Protein AF-A0A443NBB1-F1 (afdb_monomer_lite)

InterPro domains:
  IPR022023 U1 small nuclear ribonucleoprotein of 70kDa N-terminal [PF12220] (41-129)
  IPR051183 U1 snRNP 70 kDa and U11/U12 snRNP 35 kDa [PTHR13952] (61-157)

Foldseek 3Di:
DYDDDDDDDDDDDPPPDPPPPPDPPVVVVVVVVLVPDDPVSDDPVVVVVVDDDDDDDDDDDDDDDDDDDDDDCPVCPVVDDDDPDPPDDPPDDDDDDPVNVVVVVVVVVVVVVVVVVVVVVVVDDPVPDPVDDDDPVPDDDDDPDDPPDDPVNVVVD

Structure (mmCIF, N/CA/C/O backbone):
data_AF-A0A443NBB1-F1
#
_entry.id   AF-A0A443NBB1-F1
#
loop_
_atom_site.group_PDB
_atom_site.id
_atom_site.type_symbol
_atom_site.label_atom_id
_atom_site.label_alt_id
_atom_site.label_comp_id
_atom_site.label_asym_id
_atom_site.label_entity_id
_atom_site.label_seq_id
_atom_site.pdbx_PDB_ins_code
_atom_site.Cartn_x
_atom_site.Cartn_y
_atom_site.Cartn_z
_atom_site.occupancy
_atom_site.B_iso_or_equiv
_atom_site.auth_seq_id
_atom_site.auth_comp_id
_atom_site.auth_asym_id
_atom_site.auth_atom_id
_atom_site.pdbx_PDB_model_num
ATOM 1 N N . MET A 1 1 ? -34.561 42.748 -26.504 1.00 40.38 1 MET A N 1
ATOM 2 C CA . MET A 1 1 ? -35.328 43.251 -27.663 1.00 40.38 1 MET A CA 1
ATOM 3 C C . MET A 1 1 ? -35.231 42.170 -28.720 1.00 40.38 1 MET A C 1
ATOM 5 O O . MET A 1 1 ? -34.161 42.017 -29.278 1.00 40.38 1 MET A O 1
ATOM 9 N N . GLY A 1 2 ? -36.148 41.206 -28.779 1.00 44.22 2 GLY A N 1
ATOM 10 C CA . GLY A 1 2 ? -37.537 41.387 -29.214 1.00 44.22 2 GLY A CA 1
ATOM 11 C C . GLY A 1 2 ? -37.534 41.384 -30.751 1.00 44.22 2 GLY A C 1
ATOM 12 O O . GLY A 1 2 ? -36.798 42.169 -31.327 1.00 44.22 2 GLY A O 1
ATOM 13 N N . ASP A 1 3 ? -38.261 40.555 -31.485 1.00 41.59 3 ASP A N 1
ATOM 14 C CA . ASP A 1 3 ? -39.375 39.666 -31.168 1.00 41.59 3 ASP A CA 1
ATOM 15 C C . ASP A 1 3 ? -39.755 38.949 -32.502 1.00 41.59 3 ASP A C 1
ATOM 17 O O . ASP A 1 3 ? -39.193 39.276 -33.551 1.00 41.59 3 ASP A O 1
ATOM 21 N N . TYR A 1 4 ? -40.720 38.027 -32.465 1.00 44.69 4 TYR A N 1
ATOM 22 C CA . TYR A 1 4 ? -41.513 37.510 -33.601 1.00 44.69 4 TYR A CA 1
ATOM 23 C C . TYR A 1 4 ? -40.983 36.359 -34.471 1.00 44.69 4 TYR A C 1
ATOM 25 O O . TYR A 1 4 ? -40.543 36.487 -35.611 1.00 44.69 4 TYR A O 1
ATOM 33 N N . ASN A 1 5 ? -41.235 35.171 -33.925 1.00 49.75 5 ASN A N 1
ATOM 34 C CA . ASN A 1 5 ? -42.020 34.125 -34.578 1.00 49.75 5 ASN A CA 1
ATOM 35 C C . ASN A 1 5 ? -43.105 34.711 -35.518 1.00 49.75 5 ASN A C 1
ATOM 37 O O . ASN A 1 5 ? -44.006 35.395 -35.039 1.00 49.75 5 ASN A O 1
ATOM 41 N N . ASP A 1 6 ? -43.058 34.406 -36.816 1.00 46.97 6 ASP A N 1
ATOM 42 C CA . ASP A 1 6 ? -44.249 34.455 -37.673 1.00 46.97 6 ASP A CA 1
ATOM 43 C C . ASP A 1 6 ? -44.285 33.216 -38.572 1.00 46.97 6 ASP A C 1
ATOM 45 O O . ASP A 1 6 ? -43.886 33.189 -39.739 1.00 46.97 6 ASP A O 1
ATOM 49 N N . ALA A 1 7 ? -44.708 32.125 -37.941 1.00 46.81 7 ALA A N 1
ATOM 50 C CA . ALA A 1 7 ? -45.253 30.979 -38.626 1.00 46.81 7 ALA A CA 1
ATOM 51 C C . ALA A 1 7 ? -46.674 31.341 -39.084 1.00 46.81 7 ALA A C 1
ATOM 53 O O . ALA A 1 7 ? -47.564 31.497 -38.254 1.00 46.81 7 ALA A O 1
ATOM 54 N N . MET A 1 8 ? -46.873 31.322 -40.407 1.00 49.50 8 MET A N 1
ATOM 55 C CA . MET A 1 8 ? -48.159 31.259 -41.124 1.00 49.50 8 MET A CA 1
ATOM 56 C C . MET A 1 8 ? -48.780 32.576 -41.625 1.00 49.50 8 MET A C 1
ATOM 58 O O . MET A 1 8 ? -49.892 32.897 -41.232 1.00 49.50 8 MET A O 1
ATOM 62 N N . MET A 1 9 ? -48.197 33.191 -42.668 1.00 49.59 9 MET A N 1
ATOM 63 C CA . MET A 1 9 ? -48.960 33.809 -43.779 1.00 49.59 9 MET A CA 1
ATOM 64 C C . MET A 1 9 ? -48.147 33.733 -45.099 1.00 49.59 9 MET A C 1
ATOM 66 O O . MET A 1 9 ? -47.102 34.352 -45.221 1.00 49.59 9 MET A O 1
ATOM 70 N N . ARG A 1 10 ? -48.425 32.831 -46.054 1.00 49.41 10 ARG A N 1
ATOM 71 C CA . ARG A 1 10 ? -49.472 32.829 -47.109 1.00 49.41 10 ARG A CA 1
ATOM 72 C C . ARG A 1 10 ? -48.940 33.270 -48.498 1.00 49.41 10 ARG A C 1
ATOM 74 O O . ARG A 1 10 ? -48.979 34.438 -48.845 1.00 49.41 10 ARG A O 1
ATOM 81 N N . ASN A 1 11 ? -48.493 32.263 -49.263 1.00 53.28 11 ASN A N 1
ATOM 82 C CA . ASN A 1 11 ? -48.418 32.079 -50.732 1.00 53.28 11 ASN A CA 1
ATOM 83 C C . ASN A 1 11 ? -48.585 33.280 -51.685 1.00 53.28 11 ASN A C 1
ATOM 85 O O . ASN A 1 11 ? -49.605 33.961 -51.616 1.00 53.28 11 ASN A O 1
ATOM 89 N N . LYS A 1 12 ? -47.734 33.337 -52.730 1.00 46.69 12 LYS A N 1
ATOM 90 C CA . LYS A 1 12 ? -48.120 33.636 -54.132 1.00 46.69 12 LYS A CA 1
ATOM 91 C C . LYS A 1 12 ? -46.922 33.501 -55.089 1.00 46.69 12 LYS A C 1
ATOM 93 O O . LYS A 1 12 ? -46.351 34.496 -55.488 1.00 46.69 12 LYS A O 1
ATOM 98 N N . ASP A 1 13 ? -46.591 32.279 -55.502 1.00 45.81 13 ASP A N 1
ATOM 99 C CA . ASP A 1 13 ? -45.870 32.071 -56.766 1.00 45.81 13 ASP A CA 1
ATOM 100 C C . ASP A 1 13 ? -46.357 30.773 -57.437 1.00 45.81 13 ASP A C 1
ATOM 102 O O . ASP A 1 13 ? -46.195 29.688 -56.875 1.00 45.81 13 ASP A O 1
ATOM 106 N N . PRO A 1 14 ? -46.964 30.834 -58.638 1.00 48.41 14 PRO A N 1
ATOM 107 C CA . PRO A 1 14 ? -47.562 29.679 -59.316 1.00 48.41 14 PRO A CA 1
ATOM 108 C C . PRO A 1 14 ? -46.526 28.754 -59.989 1.00 48.41 14 PRO A C 1
ATOM 110 O O . PRO A 1 14 ? -46.887 27.909 -60.808 1.00 48.41 14 PRO A O 1
ATOM 113 N N . ALA A 1 15 ? -45.233 28.910 -59.683 1.00 47.38 15 ALA A N 1
ATOM 114 C CA . ALA A 1 15 ? -44.138 28.297 -60.437 1.00 47.38 15 ALA A CA 1
ATOM 115 C C . ALA A 1 15 ? -43.552 27.015 -59.814 1.00 47.38 15 ALA A C 1
ATOM 117 O O . ALA A 1 15 ? -42.711 26.370 -60.442 1.00 47.38 15 ALA A O 1
ATOM 118 N N . VAL A 1 16 ? -44.009 26.582 -58.633 1.00 48.22 16 VAL A N 1
ATOM 119 C CA . VAL A 1 16 ? -43.640 25.265 -58.079 1.00 48.22 16 VAL A CA 1
ATOM 120 C C . VAL A 1 16 ? -44.521 24.185 -58.713 1.00 48.22 16 VAL A C 1
ATOM 122 O O . VAL A 1 16 ? -45.390 23.591 -58.085 1.00 48.22 16 VAL A O 1
ATOM 125 N N . GLN A 1 17 ? -44.294 23.929 -60.000 1.00 45.53 17 GLN A N 1
ATOM 126 C CA . GLN A 1 17 ? -44.587 22.626 -60.584 1.00 45.53 17 GLN A CA 1
ATOM 127 C C . GLN A 1 17 ? -43.276 21.844 -60.619 1.00 45.53 17 GLN A C 1
ATOM 129 O O . GLN A 1 17 ? -42.360 22.190 -61.365 1.00 45.53 17 GLN A O 1
ATOM 134 N N . SER A 1 18 ? -43.187 20.762 -59.846 1.00 52.88 18 SER A N 1
ATOM 135 C CA . SER A 1 18 ? -42.150 19.737 -59.984 1.00 52.88 18 SER A CA 1
ATOM 136 C C . SER A 1 18 ? -42.350 18.959 -61.293 1.00 52.88 18 SER A C 1
ATOM 138 O O . SER A 1 18 ? -42.643 17.767 -61.311 1.00 52.88 18 SER A O 1
ATOM 140 N N . ARG A 1 19 ? -42.189 19.630 -62.437 1.00 47.22 19 ARG A N 1
ATOM 141 C CA . ARG A 1 19 ? -42.020 18.940 -63.715 1.00 47.22 19 ARG A CA 1
ATOM 142 C C . ARG A 1 19 ? -40.577 18.477 -63.787 1.00 47.22 19 ARG A C 1
ATOM 144 O O . ARG A 1 19 ? -39.661 19.276 -63.981 1.00 47.22 19 ARG A O 1
ATOM 151 N N . THR A 1 20 ? -40.365 17.174 -63.675 1.00 51.91 20 THR A N 1
ATOM 152 C CA . THR A 1 20 ? -39.147 16.544 -64.175 1.00 51.91 20 THR A CA 1
ATOM 153 C C . THR A 1 20 ? -39.062 16.845 -65.672 1.00 51.91 20 THR A C 1
ATOM 155 O O . THR A 1 20 ? -39.714 16.200 -66.489 1.00 51.91 20 THR A O 1
ATOM 158 N N . LYS A 1 21 ? -38.284 17.869 -66.062 1.00 56.88 21 LYS A N 1
ATOM 159 C CA . LYS A 1 21 ? -37.875 18.037 -67.463 1.00 56.88 21 LYS A CA 1
ATOM 160 C C . LYS A 1 21 ? -37.278 16.699 -67.880 1.00 56.88 21 LYS A C 1
ATOM 162 O O . LYS A 1 21 ? -36.261 16.295 -67.314 1.00 56.88 21 LYS A O 1
ATOM 167 N N . ALA A 1 22 ? -37.935 16.008 -68.813 1.00 59.66 22 ALA A N 1
ATOM 168 C CA . ALA A 1 22 ? -37.426 14.779 -69.393 1.00 59.66 22 ALA A CA 1
ATOM 169 C C . ALA A 1 22 ? -35.993 15.065 -69.848 1.00 59.66 22 ALA A C 1
ATOM 171 O O . ALA A 1 22 ? -35.765 15.861 -70.762 1.00 59.66 22 ALA A O 1
ATOM 17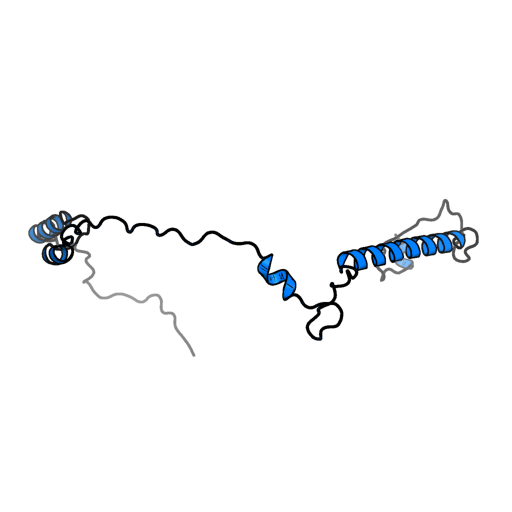2 N N . ARG A 1 23 ? -35.006 14.515 -69.130 1.00 61.19 23 ARG A N 1
ATOM 173 C CA . ARG A 1 23 ? -33.607 14.683 -69.512 1.00 61.19 23 ARG A CA 1
ATOM 174 C C . ARG A 1 23 ? -33.484 14.079 -70.904 1.00 61.19 23 ARG A C 1
ATOM 176 O O . ARG A 1 23 ? -33.806 12.908 -71.089 1.00 61.19 23 ARG A O 1
ATOM 183 N N . ASN A 1 24 ? -33.074 14.899 -71.874 1.00 74.62 24 ASN A N 1
ATOM 184 C CA . ASN A 1 24 ? -32.868 14.474 -73.254 1.00 74.62 24 ASN A CA 1
ATOM 185 C C . ASN A 1 24 ? -32.123 13.134 -73.277 1.00 74.62 24 ASN A C 1
ATOM 187 O O . ASN A 1 24 ? -31.123 12.957 -72.586 1.00 74.62 24 ASN A O 1
ATOM 191 N N . ARG A 1 25 ? -32.581 12.180 -74.091 1.00 71.38 25 ARG A N 1
ATOM 192 C CA . ARG A 1 25 ? -31.955 10.850 -74.196 1.00 71.38 25 ARG A CA 1
ATOM 193 C C . ARG A 1 25 ? -30.438 10.943 -74.425 1.00 71.38 25 ARG A C 1
ATOM 195 O O . ARG A 1 25 ? -29.685 10.147 -73.879 1.00 71.38 25 ARG A O 1
ATOM 202 N N . ALA A 1 26 ? -29.984 11.977 -75.137 1.00 73.19 26 ALA A N 1
ATOM 203 C CA . ALA A 1 26 ? -28.573 12.299 -75.337 1.00 73.19 26 ALA A CA 1
ATOM 204 C C . ALA A 1 26 ? -27.800 12.612 -74.037 1.00 73.19 26 ALA A C 1
ATOM 206 O O . ALA A 1 26 ? -26.658 12.181 -73.891 1.00 73.19 26 ALA A O 1
ATOM 207 N N . SER A 1 27 ? -28.396 13.324 -73.073 1.00 73.94 27 SER A N 1
ATOM 208 C CA . SER A 1 27 ? -27.740 13.616 -71.791 1.00 73.94 27 SER A CA 1
ATOM 209 C C . SER A 1 27 ? -27.708 12.395 -70.871 1.00 73.94 27 SER A C 1
ATOM 211 O O . SER A 1 27 ? -26.704 12.173 -70.197 1.00 73.94 27 SER A O 1
ATOM 213 N N . ILE A 1 28 ? -28.741 11.547 -70.910 1.00 68.25 28 ILE A N 1
ATOM 214 C CA . ILE A 1 28 ? -28.755 10.260 -70.192 1.00 68.25 28 ILE A CA 1
ATOM 215 C C . ILE A 1 28 ? -27.702 9.301 -70.771 1.00 68.25 28 ILE A C 1
ATOM 217 O O . ILE A 1 28 ? -26.970 8.668 -70.014 1.00 68.25 28 ILE A O 1
ATOM 221 N N . LEU A 1 29 ? -27.570 9.227 -72.101 1.00 71.12 29 LEU A N 1
ATOM 222 C CA . LEU A 1 29 ? -26.557 8.396 -72.762 1.00 71.12 29 LEU A CA 1
ATOM 223 C C . LEU A 1 29 ? -25.127 8.880 -72.477 1.00 71.12 29 LEU A C 1
ATOM 225 O O . LEU A 1 29 ? -24.261 8.047 -72.219 1.00 71.12 29 LEU A O 1
ATOM 229 N N . ARG A 1 30 ? -24.884 10.201 -72.438 1.00 68.19 30 ARG A N 1
ATOM 230 C CA . ARG A 1 30 ? -23.582 10.760 -72.021 1.00 68.19 30 ARG A CA 1
ATOM 231 C C . ARG A 1 30 ? -23.229 10.390 -70.579 1.00 68.19 30 ARG A C 1
ATOM 233 O O . ARG A 1 30 ? -22.111 9.958 -70.330 1.00 68.19 30 ARG A O 1
ATOM 240 N N . LEU A 1 31 ? -24.175 10.498 -69.644 1.00 64.31 31 LEU A N 1
ATOM 241 C CA . LEU A 1 31 ? -23.968 10.090 -68.247 1.00 64.31 31 LEU A CA 1
ATOM 242 C C . LEU A 1 31 ? -23.741 8.575 -68.105 1.00 64.31 31 LEU A C 1
ATOM 244 O O . LEU A 1 31 ? -22.906 8.156 -67.308 1.00 64.31 31 LEU A O 1
AT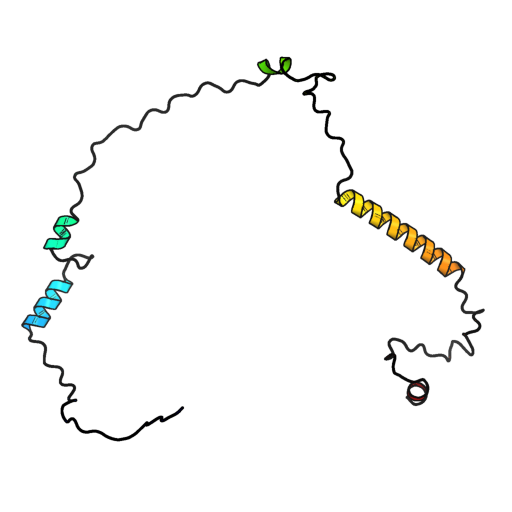OM 248 N N . LYS A 1 32 ? -24.432 7.752 -68.906 1.00 67.81 32 LYS A N 1
ATOM 249 C CA . LYS A 1 32 ? -24.255 6.291 -68.918 1.00 67.81 32 LYS A CA 1
ATOM 250 C C . LYS A 1 32 ? -22.882 5.868 -69.459 1.00 67.81 32 LYS A C 1
ATOM 252 O O . LYS A 1 32 ? -22.309 4.923 -68.932 1.00 67.81 32 LYS A O 1
ATOM 257 N N . LEU A 1 33 ? -22.340 6.588 -70.447 1.00 64.94 33 LEU A N 1
ATOM 258 C CA . LEU A 1 33 ? -20.964 6.398 -70.931 1.00 64.94 33 LEU A CA 1
ATOM 259 C C . LEU A 1 33 ? -19.915 6.813 -69.887 1.00 64.94 33 LEU A C 1
ATOM 261 O O . LEU A 1 33 ? -18.897 6.146 -69.751 1.00 64.94 33 LEU A O 1
ATOM 265 N N . ILE A 1 34 ? -20.178 7.868 -69.108 1.00 62.47 34 ILE A N 1
ATOM 266 C CA . ILE A 1 34 ? -19.317 8.266 -67.979 1.00 62.47 34 ILE A CA 1
ATOM 267 C C . ILE A 1 34 ? -19.334 7.191 -66.877 1.00 62.47 34 ILE A C 1
ATOM 269 O O . ILE A 1 34 ? -18.306 6.933 -66.264 1.00 62.47 34 ILE A O 1
ATOM 273 N N . GLY A 1 35 ? -20.462 6.505 -66.662 1.00 57.38 35 GLY A N 1
ATOM 274 C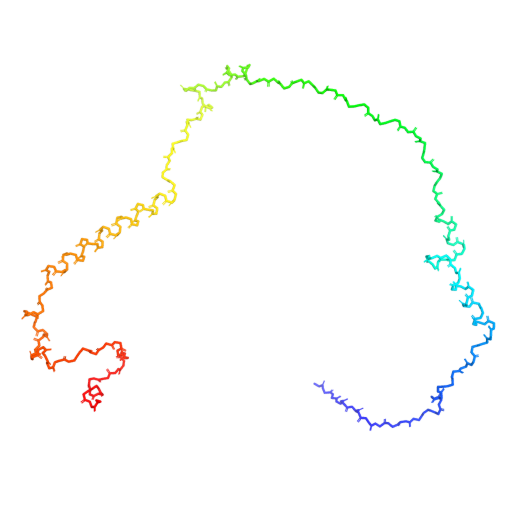 CA . GLY A 1 35 ? -20.577 5.384 -65.717 1.00 57.38 35 GLY A CA 1
ATOM 275 C C . GLY A 1 35 ? -19.882 4.084 -66.148 1.00 57.38 35 GLY A C 1
ATOM 276 O O . GLY A 1 35 ? -19.772 3.171 -65.339 1.00 57.38 35 GLY A O 1
ATOM 277 N N . GLN A 1 36 ? -19.404 3.998 -67.394 1.00 63.31 36 GLN A N 1
ATOM 278 C CA . GLN A 1 36 ? -18.517 2.927 -67.873 1.00 63.31 36 GLN A CA 1
ATOM 279 C C . GLN A 1 36 ? -17.030 3.311 -67.774 1.00 63.31 36 GLN A C 1
ATOM 281 O O . GLN A 1 36 ? -16.172 2.599 -68.294 1.00 63.31 36 GLN A O 1
ATOM 286 N N . SER A 1 37 ? -16.715 4.454 -67.153 1.00 66.81 37 SER A N 1
ATOM 287 C CA . SER A 1 37 ? -15.333 4.886 -66.942 1.00 66.81 37 SER A CA 1
ATOM 288 C C . SER A 1 37 ? -14.590 3.951 -65.986 1.00 66.81 37 SER A C 1
ATOM 290 O O . SER A 1 37 ? -15.191 3.134 -65.288 1.00 66.81 37 SER A O 1
ATOM 292 N N . HIS A 1 38 ? -13.258 4.048 -66.001 1.00 69.50 38 HIS A N 1
ATOM 293 C CA . HIS A 1 38 ? -12.362 3.295 -65.124 1.00 69.50 38 HIS A CA 1
ATOM 294 C C . HIS A 1 38 ? -12.873 3.237 -63.674 1.00 69.50 38 HIS A C 1
ATOM 296 O O . HIS A 1 38 ? -13.540 4.169 -63.231 1.00 69.50 38 HIS A O 1
ATOM 302 N N . PRO A 1 39 ? -12.509 2.203 -62.891 1.00 79.81 39 PRO A N 1
ATOM 303 C CA . PRO A 1 39 ? -13.006 1.998 -61.523 1.00 79.81 39 PRO A CA 1
ATOM 304 C C . PRO A 1 39 ? -12.788 3.196 -60.582 1.00 79.81 39 PRO A C 1
ATOM 306 O O . PRO A 1 39 ? -13.458 3.317 -59.563 1.00 79.81 39 PRO A O 1
ATOM 309 N N . THR A 1 40 ? -11.874 4.100 -60.927 1.00 77.44 40 THR A N 1
ATOM 310 C CA . THR A 1 40 ? -11.594 5.349 -60.212 1.00 77.44 40 THR A CA 1
ATOM 311 C C . THR A 1 40 ? -12.509 6.515 -60.603 1.00 77.44 40 THR A C 1
ATOM 313 O O . THR A 1 40 ? -12.373 7.601 -60.048 1.00 77.44 40 THR A O 1
ATOM 316 N N . SER A 1 41 ? -13.452 6.330 -61.532 1.00 77.69 41 SER A N 1
ATOM 317 C CA . SER A 1 41 ? -14.372 7.347 -62.075 1.00 77.69 41 SER A CA 1
ATOM 318 C C . SER A 1 41 ? -13.696 8.595 -62.677 1.00 77.69 41 SER A C 1
ATOM 320 O O . SER A 1 41 ? -14.330 9.631 -62.875 1.00 77.69 41 SER A O 1
ATOM 322 N N . LEU A 1 42 ? -12.397 8.504 -62.986 1.00 82.81 42 LEU A N 1
ATOM 323 C CA . LEU A 1 42 ? -11.604 9.584 -63.574 1.00 82.81 42 LEU A CA 1
ATOM 324 C C . LEU A 1 42 ? -11.762 9.623 -65.099 1.00 82.81 42 LEU A C 1
ATOM 326 O O . LEU A 1 42 ? -11.950 8.603 -65.762 1.00 82.81 42 LEU A O 1
ATOM 330 N N . THR A 1 43 ? -11.652 10.822 -65.671 1.00 84.31 43 THR A N 1
ATOM 331 C CA . THR A 1 43 ? -11.693 11.012 -67.127 1.00 84.31 43 THR A CA 1
ATOM 332 C C . THR A 1 43 ? -10.413 10.489 -67.787 1.00 84.31 43 THR A C 1
ATOM 334 O O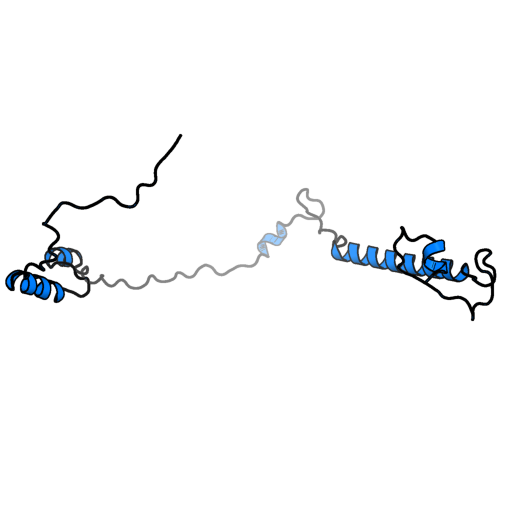 . THR A 1 43 ? -9.352 10.433 -67.166 1.00 84.31 43 THR A O 1
ATOM 337 N N . SER A 1 44 ? -10.482 10.150 -69.078 1.00 82.19 44 SER A N 1
ATOM 338 C CA . SER A 1 44 ? -9.337 9.645 -69.856 1.00 82.19 44 SER A CA 1
ATOM 339 C C . SER A 1 44 ? -8.119 10.575 -69.840 1.00 82.19 44 SER A C 1
ATOM 341 O O . SER A 1 44 ? -6.989 10.102 -69.868 1.00 82.19 44 SER A O 1
ATOM 343 N N . ASN A 1 45 ? -8.332 11.892 -69.777 1.00 86.56 45 ASN A N 1
ATOM 344 C CA . ASN A 1 45 ? -7.248 12.872 -69.694 1.00 86.56 45 ASN A CA 1
ATOM 345 C C . ASN A 1 45 ? -6.547 12.835 -68.330 1.00 86.56 45 ASN A C 1
ATOM 347 O O . ASN A 1 45 ? -5.331 12.968 -68.276 1.00 86.56 45 ASN A O 1
ATOM 351 N N . LEU A 1 46 ? -7.295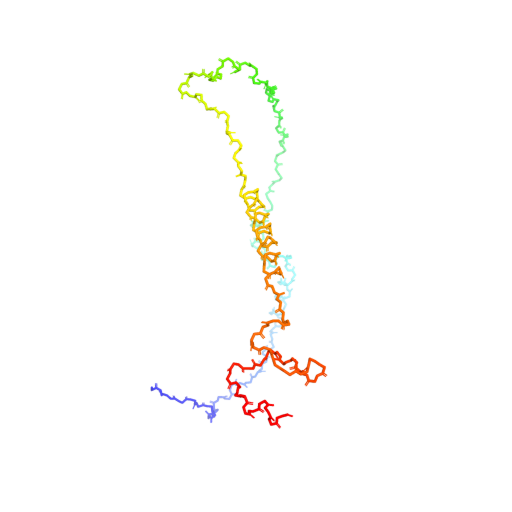 12.609 -67.244 1.00 83.12 46 LEU A N 1
ATOM 352 C CA . LEU A 1 46 ? -6.741 12.508 -65.892 1.00 83.12 46 LEU A CA 1
ATOM 353 C C . LEU A 1 46 ? -6.028 11.171 -65.656 1.00 83.12 46 LEU A C 1
ATOM 355 O O . LEU A 1 46 ? -5.018 11.131 -64.961 1.00 83.12 46 LEU A O 1
ATOM 359 N N . LEU A 1 47 ? -6.513 10.089 -66.266 1.00 85.69 47 LEU A N 1
ATOM 360 C CA . LEU A 1 47 ? -5.918 8.756 -66.134 1.00 85.69 47 LEU A CA 1
ATOM 361 C C . LEU A 1 47 ? -4.507 8.653 -66.722 1.00 85.69 47 LEU A C 1
ATOM 363 O O . LEU A 1 47 ? -3.689 7.929 -66.168 1.00 85.69 47 LEU A O 1
ATOM 367 N N . LYS A 1 48 ? -4.193 9.420 -67.774 1.00 87.88 48 LYS A N 1
ATOM 368 C CA . LYS A 1 48 ? -2.842 9.479 -68.369 1.00 87.88 48 LYS A CA 1
ATOM 369 C C . LYS A 1 48 ? -1.773 9.939 -67.378 1.00 87.88 48 LYS A C 1
ATOM 371 O O . LYS A 1 48 ? -0.625 9.527 -67.457 1.00 87.88 48 LYS A O 1
ATOM 376 N N . HIS A 1 49 ? -2.143 10.784 -66.416 1.00 88.62 49 HIS A N 1
ATOM 377 C CA . HIS A 1 49 ? -1.218 11.237 -65.373 1.00 88.62 49 HIS A CA 1
ATOM 378 C C . HIS A 1 49 ? -0.966 10.178 -64.294 1.00 88.62 49 HIS A C 1
ATOM 380 O O . HIS A 1 49 ? -0.029 10.317 -63.512 1.00 88.62 49 HIS A O 1
ATOM 386 N N . LEU A 1 50 ? -1.806 9.142 -64.241 1.00 90.19 50 LEU A N 1
ATOM 387 C CA . LEU A 1 50 ? -1.720 8.037 -63.289 1.00 90.19 50 LEU A CA 1
ATOM 388 C C . LEU A 1 50 ? -1.119 6.777 -63.923 1.00 90.19 50 LEU A C 1
ATOM 390 O O . LEU A 1 50 ? -1.232 5.691 -63.353 1.00 90.19 50 LEU A O 1
ATOM 394 N N . GLU A 1 51 ? -0.496 6.905 -65.096 1.00 89.19 51 GLU A N 1
ATOM 395 C CA . GLU A 1 51 ? 0.231 5.803 -65.711 1.00 89.19 51 GLU A CA 1
ATOM 396 C C . GLU A 1 51 ? 1.383 5.359 -64.794 1.00 89.19 51 GLU A C 1
ATOM 398 O O . GLU A 1 51 ? 2.101 6.198 -64.231 1.00 89.19 51 GLU A O 1
ATOM 403 N N . PRO A 1 52 ? 1.551 4.040 -64.589 1.00 93.75 52 PRO A N 1
ATOM 404 C CA . PRO A 1 52 ? 2.622 3.539 -63.751 1.00 93.75 52 PRO A CA 1
ATOM 405 C C . PRO A 1 52 ? 3.971 3.929 -64.352 1.00 93.75 52 PRO A C 1
ATOM 407 O O . PRO A 1 52 ? 4.159 3.964 -65.568 1.00 93.75 52 PRO A O 1
ATOM 410 N N . ARG A 1 53 ? 4.943 4.186 -63.477 1.00 92.75 53 ARG A N 1
ATOM 411 C CA . ARG A 1 53 ? 6.330 4.363 -63.909 1.00 92.75 53 ARG A CA 1
ATOM 412 C C . ARG A 1 53 ? 6.844 3.075 -64.564 1.00 92.75 53 ARG A C 1
ATOM 414 O O . ARG A 1 53 ? 6.360 1.993 -64.216 1.00 92.75 53 ARG A O 1
ATOM 421 N N . PRO A 1 54 ? 7.839 3.172 -65.465 1.00 93.94 54 PRO A N 1
ATOM 422 C CA . PRO A 1 54 ? 8.525 1.989 -65.964 1.00 93.94 54 PRO A CA 1
ATOM 423 C C . PRO A 1 54 ? 9.018 1.120 -64.792 1.00 93.94 54 PRO A C 1
ATOM 425 O O . PRO A 1 54 ? 9.335 1.666 -63.726 1.00 93.94 54 PRO A O 1
ATOM 428 N N . PRO A 1 55 ? 9.073 -0.214 -64.967 1.00 94.25 55 PRO A N 1
ATOM 429 C CA . PRO A 1 55 ? 9.571 -1.120 -63.941 1.00 94.25 55 PRO A CA 1
ATOM 430 C C . PRO A 1 55 ? 10.932 -0.667 -63.415 1.00 94.25 55 PRO A C 1
ATOM 432 O O . PRO A 1 55 ? 11.790 -0.230 -64.182 1.00 94.25 55 PRO A O 1
ATOM 435 N N . LEU A 1 56 ? 11.121 -0.766 -62.100 1.00 92.69 56 LEU A N 1
ATOM 436 C CA . LEU A 1 56 ? 12.393 -0.417 -61.479 1.00 92.69 56 LEU A CA 1
ATOM 437 C C . LEU A 1 56 ? 13.500 -1.339 -61.995 1.00 92.69 56 LEU A C 1
ATOM 439 O O . LEU A 1 56 ? 13.312 -2.551 -62.103 1.00 92.69 56 LEU A O 1
ATOM 443 N N . GLU A 1 57 ? 14.671 -0.763 -62.250 1.00 94.56 57 GLU A N 1
ATOM 444 C CA . GLU A 1 57 ? 15.877 -1.537 -62.521 1.00 94.56 57 GLU A CA 1
ATOM 445 C C . GLU A 1 57 ? 16.226 -2.393 -61.300 1.00 94.56 57 GLU A C 1
ATOM 447 O O . GLU A 1 57 ? 16.312 -1.897 -60.170 1.00 94.56 57 GLU A O 1
ATOM 452 N N . TYR A 1 58 ? 16.434 -3.689 -61.525 1.00 94.25 58 TYR A N 1
ATOM 453 C CA . TYR A 1 58 ? 16.834 -4.600 -60.463 1.00 94.25 58 TYR A CA 1
ATOM 454 C C . TYR A 1 58 ? 18.220 -4.223 -59.929 1.00 94.25 58 TYR A C 1
ATOM 456 O O . TYR A 1 58 ? 19.194 -4.151 -60.680 1.00 94.25 58 TYR A O 1
ATOM 464 N N . LYS A 1 59 ? 18.315 -4.042 -58.609 1.00 91.69 59 LYS A N 1
ATOM 465 C CA . LYS A 1 59 ? 19.583 -3.949 -57.883 1.00 91.69 59 LYS A CA 1
ATOM 466 C C . LYS A 1 59 ? 19.636 -5.065 -56.843 1.00 91.69 59 LYS A C 1
ATOM 468 O O . LYS A 1 59 ? 18.655 -5.240 -56.116 1.00 91.69 59 LYS A O 1
ATOM 473 N N . PRO A 1 60 ? 20.747 -5.815 -56.754 1.00 93.88 60 PRO A N 1
ATOM 474 C CA . PRO A 1 60 ? 20.881 -6.853 -55.744 1.00 93.88 60 PRO A CA 1
ATOM 475 C C . PRO A 1 60 ? 20.821 -6.242 -54.332 1.00 93.88 60 PRO A C 1
ATOM 477 O O . PRO A 1 60 ? 21.264 -5.104 -54.140 1.00 93.88 60 PRO A O 1
ATOM 480 N N . PRO A 1 61 ? 20.288 -6.971 -53.333 1.00 93.12 61 PRO A N 1
ATOM 481 C CA . PRO A 1 61 ? 20.305 -6.522 -51.946 1.00 93.12 61 PRO A CA 1
ATOM 482 C C . PRO A 1 61 ? 21.733 -6.215 -51.464 1.00 93.12 61 PRO A C 1
ATOM 484 O O . PRO A 1 61 ? 22.651 -6.973 -51.782 1.00 93.12 61 PRO A O 1
ATOM 487 N N . PRO A 1 62 ? 21.943 -5.143 -50.677 1.00 89.75 62 PRO A N 1
ATOM 488 C CA . PRO A 1 62 ? 23.262 -4.828 -50.145 1.00 89.75 62 PRO A CA 1
ATOM 489 C C . PRO A 1 62 ? 23.741 -5.929 -49.191 1.00 89.75 62 PRO A C 1
ATOM 491 O O . PRO A 1 62 ? 22.997 -6.386 -48.318 1.00 89.75 62 PRO A O 1
ATOM 494 N N . GLU A 1 63 ? 25.004 -6.331 -49.327 1.00 89.25 63 GLU A N 1
ATOM 495 C CA . GLU A 1 63 ? 25.617 -7.315 -48.437 1.00 89.25 63 GLU A CA 1
ATOM 496 C C . GLU A 1 63 ? 25.763 -6.758 -47.013 1.00 89.25 63 GLU A C 1
ATOM 498 O O . GLU A 1 63 ? 26.290 -5.663 -46.789 1.00 89.25 63 GLU A O 1
ATOM 503 N N . LYS A 1 64 ? 25.316 -7.529 -46.015 1.00 87.56 64 LYS A N 1
ATOM 504 C CA . LYS A 1 64 ? 25.497 -7.171 -44.604 1.00 87.56 64 LYS A CA 1
ATOM 505 C C . LYS A 1 64 ? 26.956 -7.396 -44.210 1.00 87.56 64 LYS A C 1
ATOM 507 O O . LYS A 1 64 ? 27.425 -8.532 -44.167 1.00 87.56 64 LYS A O 1
ATOM 512 N N . ARG A 1 65 ? 27.667 -6.319 -43.871 1.00 84.69 65 ARG A N 1
ATOM 513 C CA . ARG A 1 65 ? 29.023 -6.411 -43.312 1.00 84.69 65 ARG A CA 1
ATOM 514 C C . ARG A 1 65 ? 28.960 -7.038 -41.917 1.00 84.69 65 ARG A C 1
ATOM 516 O O . ARG A 1 65 ? 28.082 -6.701 -41.125 1.00 84.69 65 ARG A O 1
ATOM 523 N N . LYS A 1 66 ? 29.901 -7.931 -41.605 1.00 86.50 66 LYS A N 1
ATOM 524 C CA . LYS A 1 66 ? 30.058 -8.473 -40.248 1.00 86.50 66 LYS A CA 1
ATOM 525 C C . LYS A 1 66 ? 30.645 -7.382 -39.346 1.00 86.50 66 LYS A C 1
ATOM 527 O O . LYS A 1 66 ? 31.709 -6.849 -39.655 1.00 86.50 66 LYS A O 1
ATOM 532 N N . CYS A 1 67 ? 29.954 -7.043 -38.260 1.00 85.88 67 CYS A N 1
ATOM 533 C CA . CYS A 1 67 ? 30.515 -6.203 -37.202 1.00 85.88 67 CYS A CA 1
ATOM 534 C C . CYS A 1 67 ? 31.645 -6.956 -36.477 1.00 85.88 67 CYS A C 1
ATOM 536 O O . CYS A 1 67 ? 31.607 -8.190 -36.428 1.00 85.88 67 CYS A O 1
ATOM 538 N N . PRO A 1 68 ? 32.631 -6.246 -35.898 1.00 89.56 68 PRO A N 1
ATOM 539 C CA . PRO A 1 68 ? 33.582 -6.856 -34.975 1.00 89.56 68 PRO A CA 1
ATOM 540 C C . PRO A 1 68 ? 32.856 -7.628 -33.857 1.00 89.56 68 PRO A C 1
ATOM 542 O O . PRO A 1 68 ? 31.768 -7.211 -33.446 1.00 89.56 68 PRO A O 1
ATOM 545 N N . PRO A 1 69 ? 33.420 -8.747 -33.369 1.00 91.69 69 PRO A N 1
ATOM 546 C CA . PRO A 1 69 ? 32.820 -9.508 -32.279 1.00 91.69 69 PRO A CA 1
ATOM 547 C C . PRO A 1 69 ? 32.815 -8.691 -30.981 1.00 91.69 69 PRO A C 1
ATOM 549 O O . PRO A 1 69 ? 33.719 -7.891 -30.740 1.00 91.69 69 PRO A O 1
ATOM 552 N N . TYR A 1 70 ? 31.817 -8.919 -30.125 1.00 90.62 70 TYR A N 1
ATOM 553 C CA . TYR A 1 70 ? 31.792 -8.326 -28.790 1.00 90.62 70 TYR A CA 1
ATOM 554 C C . TYR A 1 70 ? 32.971 -8.838 -27.956 1.00 90.62 70 TYR A C 1
ATOM 556 O O . TYR A 1 70 ? 33.196 -10.044 -27.857 1.00 90.62 70 TYR A O 1
ATOM 564 N N . THR A 1 71 ? 33.705 -7.918 -27.336 1.00 92.44 71 THR A N 1
ATOM 565 C CA . THR A 1 71 ? 34.746 -8.209 -26.347 1.00 92.44 71 THR A CA 1
ATOM 566 C C . THR A 1 71 ? 34.211 -7.973 -24.932 1.00 92.44 71 THR A C 1
ATOM 568 O O . THR A 1 71 ? 33.247 -7.237 -24.727 1.00 92.44 71 THR A O 1
ATOM 571 N N . GLY A 1 72 ? 34.803 -8.642 -23.941 1.00 91.56 72 GLY A N 1
ATOM 572 C CA . GLY A 1 72 ? 34.440 -8.462 -22.533 1.00 91.56 72 GLY A CA 1
ATOM 573 C C . GLY A 1 72 ? 35.029 -7.188 -21.916 1.00 91.56 72 GLY A C 1
ATOM 574 O O . GLY A 1 72 ? 35.871 -6.520 -22.508 1.00 91.56 72 GLY A O 1
ATOM 575 N N . LEU A 1 73 ? 34.631 -6.892 -20.677 1.00 93.25 73 LEU A N 1
ATOM 576 C CA . LEU A 1 73 ? 35.065 -5.697 -19.936 1.00 93.25 73 LEU A CA 1
ATOM 577 C C . LEU A 1 73 ? 36.365 -5.888 -19.130 1.00 93.25 73 LEU A C 1
ATOM 579 O O . LEU A 1 73 ? 36.801 -4.963 -18.454 1.00 93.25 73 LEU A O 1
ATOM 583 N N . ALA A 1 74 ? 36.997 -7.067 -19.190 1.00 94.00 74 ALA A N 1
ATOM 584 C CA . ALA A 1 74 ? 38.155 -7.415 -18.356 1.00 94.00 74 ALA A CA 1
ATOM 585 C C . ALA A 1 74 ? 39.341 -6.443 -18.503 1.00 94.00 74 ALA A C 1
ATOM 587 O O . ALA A 1 74 ? 40.046 -6.185 -17.535 1.00 94.00 74 ALA A O 1
ATOM 588 N N . GLN A 1 75 ? 39.523 -5.861 -19.694 1.00 92.00 75 GLN A N 1
ATOM 589 C CA . GLN A 1 75 ? 40.580 -4.881 -19.973 1.00 92.00 75 GLN A CA 1
ATOM 590 C C . GLN A 1 75 ? 40.423 -3.569 -19.188 1.00 92.00 75 GLN A C 1
ATOM 592 O O . GLN A 1 75 ? 41.386 -2.824 -19.067 1.00 92.00 75 GLN A O 1
ATOM 597 N N . PHE A 1 76 ? 39.229 -3.281 -18.663 1.00 90.62 76 PHE A N 1
ATOM 598 C CA . PHE A 1 76 ? 38.921 -2.025 -17.975 1.00 90.62 76 PHE A CA 1
ATOM 599 C C . PHE A 1 76 ? 38.864 -2.159 -16.452 1.00 90.62 76 PHE A C 1
ATOM 601 O O . PHE A 1 76 ? 38.671 -1.157 -15.772 1.00 90.62 76 PHE A O 1
ATOM 608 N N . VAL A 1 77 ? 39.043 -3.366 -15.904 1.00 88.62 77 VAL A N 1
ATOM 609 C CA . VAL A 1 77 ? 38.978 -3.606 -14.450 1.00 88.62 77 VAL A CA 1
ATOM 610 C C . VAL A 1 77 ? 40.053 -2.814 -13.701 1.00 88.62 77 VAL A C 1
ATOM 612 O O . VAL A 1 77 ? 39.794 -2.335 -12.605 1.00 88.62 77 VAL A O 1
ATOM 615 N N . SER A 1 78 ? 41.222 -2.607 -14.317 1.00 89.25 78 SER A N 1
ATOM 616 C CA . SER A 1 78 ? 42.308 -1.782 -13.766 1.00 89.25 78 SER A CA 1
ATOM 617 C C . SER A 1 78 ? 41.964 -0.298 -13.637 1.00 89.25 78 SER A C 1
ATOM 619 O O . SER A 1 78 ? 42.690 0.431 -12.977 1.00 89.25 78 SER A O 1
ATOM 621 N N . ASN A 1 79 ? 40.901 0.158 -14.301 1.00 89.31 79 ASN A N 1
ATOM 622 C CA . ASN A 1 79 ? 40.503 1.563 -14.325 1.00 89.31 79 ASN A CA 1
ATOM 623 C C . ASN A 1 79 ? 39.358 1.851 -13.339 1.00 89.31 79 ASN A C 1
ATOM 625 O O . ASN A 1 79 ? 38.811 2.951 -13.353 1.00 89.31 79 ASN A O 1
ATOM 629 N N . PHE A 1 80 ? 38.927 0.868 -12.541 1.00 88.62 80 PHE A N 1
ATOM 630 C CA . PHE A 1 80 ? 37.903 1.083 -11.522 1.00 88.62 80 PHE A CA 1
ATOM 631 C C . PHE A 1 80 ? 38.504 1.782 -10.304 1.00 88.62 80 PHE A C 1
ATOM 633 O O . PHE A 1 80 ? 39.573 1.402 -9.842 1.00 88.62 80 PHE A O 1
ATOM 640 N N . ALA A 1 81 ? 37.792 2.782 -9.782 1.00 89.12 81 ALA A N 1
ATOM 641 C CA . ALA A 1 81 ? 38.180 3.485 -8.566 1.00 89.12 81 ALA A CA 1
ATOM 642 C C . ALA A 1 81 ? 38.249 2.515 -7.374 1.00 89.12 81 ALA A C 1
ATOM 644 O O . ALA A 1 81 ? 37.337 1.703 -7.169 1.00 89.12 81 ALA A O 1
ATOM 645 N N . GLU A 1 82 ? 39.311 2.617 -6.581 1.00 85.56 82 GLU A N 1
ATOM 646 C CA . GLU A 1 82 ? 39.517 1.826 -5.371 1.00 85.56 82 GLU A CA 1
ATOM 647 C C . GLU A 1 82 ? 39.010 2.565 -4.125 1.00 85.56 82 GLU A C 1
ATOM 649 O O . GLU A 1 82 ? 38.689 3.754 -4.146 1.00 85.56 82 GLU A O 1
ATOM 654 N N . THR A 1 83 ? 38.918 1.851 -2.998 1.00 77.69 83 THR A N 1
ATOM 655 C CA . THR A 1 83 ? 38.469 2.429 -1.721 1.00 77.69 83 THR A CA 1
ATOM 656 C C . THR A 1 83 ? 39.506 3.433 -1.203 1.00 77.69 83 THR A C 1
ATOM 658 O O . THR A 1 83 ? 40.419 3.068 -0.468 1.00 77.69 83 THR A O 1
ATOM 661 N N . GLY A 1 84 ? 39.368 4.697 -1.599 1.00 79.94 84 GLY A N 1
ATOM 662 C CA . GLY A 1 84 ? 40.308 5.779 -1.285 1.00 79.94 84 GLY A CA 1
ATOM 663 C C . GLY A 1 84 ? 40.337 6.885 -2.341 1.00 79.94 84 GLY A C 1
ATOM 664 O O . GLY A 1 84 ? 40.699 8.018 -2.023 1.00 79.94 84 GLY A O 1
ATOM 665 N N . ASP A 1 85 ? 39.898 6.583 -3.562 1.00 86.75 85 ASP A N 1
ATOM 666 C CA . ASP A 1 85 ? 39.832 7.561 -4.642 1.00 86.75 85 ASP A CA 1
ATOM 667 C C . ASP A 1 85 ? 38.649 8.527 -4.464 1.00 86.75 85 ASP A C 1
ATOM 669 O O . ASP A 1 85 ? 37.581 8.124 -3.992 1.00 86.75 85 ASP A O 1
ATOM 673 N N . PRO A 1 86 ? 38.778 9.798 -4.891 1.00 83.75 86 PRO A N 1
ATOM 674 C CA . PRO A 1 86 ? 37.690 10.775 -4.804 1.00 83.75 86 PRO A CA 1
ATOM 675 C C . PRO A 1 86 ? 36.463 10.381 -5.644 1.00 83.75 86 PRO A C 1
ATOM 677 O O . PRO A 1 86 ? 35.352 10.821 -5.357 1.00 83.75 86 PRO A O 1
ATOM 680 N N . GLU A 1 87 ? 36.658 9.547 -6.668 1.00 83.75 87 GLU A N 1
ATOM 681 C CA . GLU A 1 87 ? 35.607 9.047 -7.562 1.00 83.75 87 GLU A CA 1
ATOM 682 C C . GLU A 1 87 ? 34.966 7.737 -7.067 1.00 83.75 87 GLU A C 1
ATOM 684 O O . GLU A 1 87 ? 33.999 7.253 -7.662 1.00 83.75 87 GLU A O 1
ATOM 689 N N . TYR A 1 88 ? 35.463 7.158 -5.968 1.00 86.12 88 TYR A N 1
ATOM 690 C CA . TYR A 1 88 ? 34.932 5.914 -5.424 1.00 86.12 88 TYR A CA 1
ATOM 691 C C . TYR A 1 88 ? 33.550 6.118 -4.796 1.00 86.12 88 TYR A C 1
ATOM 693 O O . TYR A 1 88 ? 33.392 6.747 -3.748 1.00 86.12 88 TYR A O 1
ATOM 701 N N . ALA A 1 89 ? 32.529 5.526 -5.415 1.00 83.62 89 ALA A N 1
ATOM 702 C CA . ALA A 1 89 ? 31.187 5.467 -4.856 1.00 83.62 89 ALA A CA 1
ATOM 703 C C . ALA A 1 89 ? 31.043 4.211 -3.974 1.00 83.62 89 ALA A C 1
ATOM 705 O O . ALA A 1 89 ? 31.051 3.095 -4.506 1.00 83.62 89 ALA A O 1
ATOM 706 N N . PRO A 1 90 ? 30.878 4.343 -2.642 1.00 83.38 90 PRO A N 1
ATOM 707 C CA . PRO A 1 90 ? 30.680 3.183 -1.787 1.00 83.38 90 PRO A CA 1
ATOM 708 C C . PRO A 1 90 ? 29.375 2.454 -2.152 1.00 83.38 90 PRO A C 1
ATOM 710 O O . PRO A 1 90 ? 28.406 3.092 -2.583 1.00 83.38 90 PRO A O 1
ATOM 713 N N . PRO A 1 91 ? 29.300 1.127 -1.939 1.00 84.81 91 PRO A N 1
ATOM 714 C CA . PRO A 1 91 ? 28.081 0.370 -2.186 1.00 84.81 91 PRO A CA 1
ATOM 715 C C . PRO A 1 91 ? 26.891 0.969 -1.432 1.00 84.81 91 PRO A C 1
ATOM 717 O O . PRO A 1 91 ? 26.966 1.221 -0.227 1.00 84.81 91 PRO A O 1
ATOM 720 N N . VAL A 1 92 ? 25.775 1.175 -2.137 1.00 83.38 92 VAL A N 1
ATOM 721 C CA . VAL A 1 92 ? 24.556 1.742 -1.547 1.00 83.38 92 VAL A CA 1
ATOM 722 C C . VAL A 1 92 ? 24.105 0.869 -0.378 1.00 83.38 92 VAL A C 1
ATOM 724 O O . VAL A 1 92 ? 23.766 -0.306 -0.548 1.00 83.38 92 VAL A O 1
ATOM 727 N N . GLN A 1 93 ? 24.081 1.455 0.820 1.00 81.56 93 GLN A N 1
ATOM 728 C CA . GLN A 1 93 ? 23.580 0.779 2.008 1.00 81.56 93 GLN A CA 1
ATOM 729 C C . GLN A 1 93 ? 22.095 0.462 1.813 1.00 81.56 93 GLN A C 1
ATOM 731 O O . GLN A 1 93 ? 21.286 1.339 1.501 1.00 81.56 93 GLN A O 1
ATOM 736 N N . LYS A 1 94 ? 21.724 -0.810 1.988 1.00 82.94 94 LYS A N 1
ATOM 737 C CA . LYS A 1 94 ? 20.332 -1.256 1.874 1.00 82.94 94 LYS A CA 1
ATOM 738 C C . LYS A 1 94 ? 19.531 -0.714 3.060 1.00 82.94 94 LYS A C 1
ATOM 740 O O . LYS A 1 94 ? 19.492 -1.329 4.120 1.00 82.94 94 LYS A O 1
ATOM 745 N N . ALA A 1 95 ? 18.911 0.447 2.882 1.00 85.31 95 ALA A N 1
ATOM 746 C CA . ALA A 1 95 ? 17.955 0.994 3.835 1.00 85.31 95 ALA A CA 1
ATOM 747 C C . ALA A 1 95 ? 16.612 0.247 3.765 1.00 85.31 95 ALA A C 1
ATOM 749 O O . ALA A 1 95 ? 16.284 -0.381 2.753 1.00 85.31 95 ALA A O 1
ATOM 750 N N . GLU A 1 96 ? 15.809 0.346 4.831 1.00 89.00 96 GLU A N 1
ATOM 751 C CA . GLU A 1 96 ? 14.436 -0.163 4.812 1.00 89.00 96 GLU A CA 1
ATOM 752 C C . GLU A 1 96 ? 13.661 0.450 3.639 1.00 89.00 96 GLU A C 1
ATOM 754 O O . GLU A 1 96 ? 13.543 1.671 3.497 1.00 89.00 96 GLU A O 1
ATOM 759 N N . THR A 1 97 ? 13.054 -0.406 2.823 1.00 92.06 97 THR A N 1
ATOM 760 C CA . THR A 1 97 ? 12.078 0.050 1.833 1.00 92.06 97 THR A CA 1
ATOM 761 C C . THR A 1 97 ? 10.847 0.624 2.540 1.00 92.06 97 THR A C 1
ATOM 763 O O . THR A 1 97 ? 10.487 0.240 3.658 1.00 92.06 97 THR A O 1
ATOM 766 N N . LYS A 1 98 ? 10.109 1.509 1.863 1.00 93.69 98 LYS A N 1
ATOM 767 C CA . LYS A 1 98 ? 8.853 2.074 2.391 1.00 93.69 98 LYS A CA 1
ATOM 768 C C . LYS A 1 98 ? 7.842 0.989 2.801 1.00 93.69 98 LYS A C 1
ATOM 770 O O . LYS A 1 98 ? 7.081 1.193 3.746 1.00 93.69 98 LYS A O 1
ATOM 775 N N . ALA A 1 99 ? 7.844 -0.154 2.109 1.00 95.38 99 ALA A N 1
ATOM 776 C CA . ALA A 1 99 ? 7.008 -1.308 2.431 1.00 95.38 99 ALA A CA 1
ATOM 777 C C . ALA A 1 99 ? 7.415 -1.962 3.762 1.00 95.38 99 ALA A C 1
ATOM 779 O O . ALA A 1 99 ? 6.561 -2.160 4.626 1.00 95.38 99 ALA A O 1
ATOM 780 N N . GLN A 1 100 ? 8.714 -2.205 3.972 1.00 95.31 100 GLN A N 1
ATOM 781 C CA . GLN A 1 100 ? 9.245 -2.752 5.228 1.00 95.31 100 GLN A CA 1
ATOM 782 C C . GLN A 1 100 ? 8.956 -1.822 6.414 1.00 95.31 100 GLN A C 1
ATOM 784 O O . GLN A 1 100 ? 8.445 -2.273 7.440 1.00 95.31 100 GLN A O 1
ATOM 789 N N . LYS A 1 101 ? 9.147 -0.507 6.239 1.00 95.88 101 LYS A N 1
ATOM 790 C CA . LYS A 1 101 ? 8.811 0.490 7.267 1.00 95.88 101 LYS A CA 1
ATOM 791 C C . LYS A 1 101 ? 7.329 0.447 7.658 1.00 95.88 101 LYS A C 1
ATOM 793 O O . LYS A 1 101 ? 6.999 0.507 8.842 1.00 95.88 101 LYS A O 1
ATOM 798 N N . ARG A 1 102 ? 6.421 0.338 6.679 1.00 97.06 102 ARG A N 1
ATOM 799 C CA . ARG A 1 102 ? 4.971 0.230 6.931 1.00 97.06 102 ARG A CA 1
ATOM 800 C C . ARG A 1 102 ? 4.619 -1.049 7.688 1.00 97.06 102 ARG A C 1
ATOM 802 O O . ARG A 1 102 ? 3.866 -0.971 8.653 1.00 97.06 102 ARG A O 1
ATOM 809 N N . ALA A 1 103 ? 5.187 -2.186 7.289 1.00 97.00 103 ALA A N 1
ATOM 810 C CA . ALA A 1 103 ? 4.968 -3.464 7.963 1.00 97.00 103 ALA A CA 1
ATOM 811 C C . ALA A 1 103 ? 5.439 -3.420 9.426 1.00 97.00 103 ALA A C 1
ATOM 813 O O . ALA A 1 103 ? 4.708 -3.838 10.324 1.00 97.00 103 ALA A O 1
ATOM 814 N N . ARG A 1 104 ? 6.611 -2.821 9.680 1.00 97.19 104 ARG A N 1
ATOM 815 C CA . ARG A 1 104 ? 7.145 -2.621 11.032 1.00 97.19 104 ARG A CA 1
ATOM 816 C C . ARG A 1 104 ? 6.210 -1.777 11.900 1.00 97.19 104 ARG A C 1
ATOM 818 O O . ARG A 1 104 ? 5.868 -2.185 13.004 1.00 97.19 104 ARG A O 1
ATOM 825 N N . ILE A 1 105 ? 5.763 -0.625 11.397 1.00 97.81 105 ILE A N 1
ATOM 826 C CA . ILE A 1 105 ? 4.847 0.264 12.133 1.00 97.81 105 ILE A CA 1
ATOM 827 C C . ILE A 1 105 ? 3.506 -0.430 12.405 1.00 97.81 105 ILE A C 1
ATOM 829 O O . ILE A 1 105 ? 2.969 -0.308 13.503 1.00 97.81 105 ILE A O 1
ATOM 833 N N . HIS A 1 106 ? 2.973 -1.168 11.428 1.00 97.94 106 HIS A N 1
ATOM 834 C CA . HIS A 1 106 ? 1.727 -1.914 11.592 1.00 97.94 106 HIS A CA 1
ATOM 835 C C . HIS A 1 106 ? 1.840 -2.965 12.701 1.00 97.94 106 HIS A C 1
ATOM 837 O O . HIS A 1 106 ? 0.976 -3.021 13.573 1.00 97.94 106 HIS A O 1
ATOM 843 N N . LYS A 1 107 ? 2.928 -3.746 12.705 1.00 97.81 107 LYS A N 1
ATOM 844 C CA . LYS A 1 107 ? 3.193 -4.756 13.735 1.00 97.81 107 LYS A CA 1
ATOM 845 C C . LYS A 1 107 ? 3.256 -4.133 15.133 1.00 97.81 107 LYS A C 1
ATOM 847 O O . LYS A 1 107 ? 2.526 -4.566 16.015 1.00 97.81 107 LYS A O 1
ATOM 852 N N . ILE A 1 108 ? 4.020 -3.050 15.289 1.00 97.88 108 ILE A N 1
ATOM 853 C CA . ILE A 1 108 ? 4.128 -2.318 16.562 1.00 97.88 108 ILE A CA 1
ATOM 854 C C . ILE A 1 108 ? 2.758 -1.795 17.017 1.00 97.88 108 ILE A C 1
ATOM 856 O O . ILE A 1 108 ? 2.407 -1.885 18.189 1.00 97.88 108 ILE A O 1
ATOM 860 N N . ARG A 1 109 ? 1.953 -1.245 16.099 1.00 97.94 109 ARG A N 1
ATOM 861 C CA . ARG A 1 109 ? 0.617 -0.732 16.434 1.00 97.94 109 ARG A CA 1
ATOM 862 C C . ARG A 1 109 ? -0.326 -1.846 16.888 1.00 97.94 109 ARG A C 1
ATOM 864 O O . ARG A 1 109 ? -1.116 -1.615 17.798 1.00 97.94 109 ARG A O 1
ATOM 871 N N . LEU A 1 110 ? -0.244 -3.015 16.258 1.00 97.69 110 LEU A N 1
ATOM 872 C CA . LEU A 1 110 ? -1.048 -4.179 16.615 1.00 97.69 110 LEU A CA 1
ATOM 873 C C . LEU A 1 110 ? -0.669 -4.710 18.003 1.00 97.69 110 LEU A C 1
ATOM 875 O O . LEU A 1 110 ? -1.550 -4.912 18.832 1.00 97.69 110 LEU A O 1
ATOM 879 N N . GLU A 1 111 ? 0.629 -4.858 18.271 1.00 97.50 111 GLU A N 1
ATOM 880 C CA . GLU A 1 111 ? 1.153 -5.295 19.572 1.00 97.50 111 GLU A CA 1
ATOM 881 C C . GLU A 1 111 ? 0.752 -4.319 20.685 1.00 97.50 111 GLU A C 1
ATOM 883 O O . GLU A 1 111 ? 0.168 -4.723 21.688 1.00 97.50 111 GLU A O 1
ATOM 888 N N . ASN A 1 112 ? 0.944 -3.017 20.465 1.00 97.69 112 ASN A N 1
ATOM 889 C CA . ASN A 1 112 ? 0.529 -1.990 21.420 1.00 97.69 112 ASN A CA 1
ATOM 890 C C . ASN A 1 112 ? -0.993 -1.969 21.641 1.00 97.69 112 ASN A C 1
ATOM 892 O O . ASN A 1 112 ? -1.447 -1.691 22.748 1.00 97.69 112 ASN A O 1
ATOM 896 N N . GLY A 1 113 ? -1.788 -2.233 20.600 1.00 97.44 113 GLY A N 1
ATOM 897 C CA . GLY A 1 113 ? -3.243 -2.340 20.712 1.00 97.44 113 GLY A CA 1
ATOM 898 C C . GLY A 1 113 ? -3.669 -3.540 21.556 1.00 97.44 113 GLY A C 1
ATOM 899 O O . GLY A 1 113 ? -4.540 -3.402 22.410 1.00 97.44 113 GLY A O 1
ATOM 900 N N . ALA A 1 114 ? -3.013 -4.687 21.367 1.00 97.25 114 ALA A N 1
ATOM 901 C CA . ALA A 1 114 ? -3.267 -5.890 22.153 1.00 97.25 114 ALA A CA 1
ATOM 902 C C . ALA A 1 114 ? -2.905 -5.700 23.635 1.00 97.25 114 ALA A C 1
ATOM 904 O O . ALA A 1 114 ? -3.685 -6.085 24.502 1.00 97.25 114 ALA A O 1
ATOM 905 N N . ILE A 1 115 ? -1.767 -5.057 23.924 1.00 97.19 115 ILE A N 1
ATOM 906 C CA . ILE A 1 115 ? -1.338 -4.747 25.297 1.00 97.19 115 ILE A CA 1
ATOM 907 C C . ILE A 1 115 ? -2.366 -3.843 25.988 1.00 97.19 115 ILE A C 1
ATOM 909 O O . ILE A 1 115 ? -2.845 -4.178 27.067 1.00 97.19 115 ILE A O 1
ATOM 913 N N . LYS A 1 116 ? -2.783 -2.748 25.337 1.00 97.19 116 LYS A N 1
ATOM 914 C CA . LYS A 1 116 ? -3.795 -1.832 25.891 1.00 97.19 116 LYS A CA 1
ATOM 915 C C . LYS A 1 116 ? -5.130 -2.523 26.158 1.00 97.19 116 LYS A C 1
ATOM 917 O O . LYS A 1 116 ? -5.694 -2.350 27.230 1.00 97.19 116 LYS A O 1
ATOM 922 N N . ALA A 1 117 ? -5.608 -3.337 25.216 1.00 96.44 117 ALA A N 1
ATOM 923 C CA . ALA A 1 117 ? -6.849 -4.085 25.394 1.00 96.44 117 ALA A CA 1
ATOM 924 C C . ALA A 1 117 ? -6.759 -5.078 26.567 1.00 96.44 117 ALA A C 1
ATOM 926 O O . ALA A 1 117 ? -7.717 -5.221 27.321 1.00 96.44 117 ALA A O 1
ATOM 927 N N . ALA A 1 118 ? -5.611 -5.738 26.755 1.00 96.50 118 ALA A N 1
ATOM 928 C CA . ALA A 1 118 ? -5.393 -6.637 27.887 1.00 96.50 118 ALA A CA 1
ATOM 929 C C . ALA A 1 118 ? -5.371 -5.885 29.231 1.00 96.50 118 ALA A C 1
ATOM 931 O O . ALA A 1 118 ? -5.980 -6.341 30.199 1.00 96.50 118 ALA A O 1
ATOM 932 N N . GLU A 1 119 ? -4.720 -4.720 29.288 1.00 96.50 119 GLU A N 1
ATOM 933 C CA . GLU A 1 119 ? -4.717 -3.854 30.474 1.00 96.50 119 GLU A CA 1
ATOM 934 C C . GLU A 1 119 ? -6.118 -3.320 30.813 1.00 96.50 119 GLU A C 1
ATOM 936 O O . GLU A 1 119 ? -6.491 -3.255 31.985 1.00 96.50 119 GLU A O 1
ATOM 941 N N . GLU A 1 120 ? -6.901 -2.927 29.807 1.00 94.88 120 GLU A N 1
ATOM 942 C CA . GLU A 1 120 ? -8.284 -2.466 29.980 1.00 94.88 120 GLU A CA 1
ATOM 943 C C . GLU A 1 120 ? -9.204 -3.602 30.437 1.00 94.88 120 GLU A C 1
ATOM 945 O O . GLU A 1 120 ? -10.021 -3.401 31.335 1.00 94.88 120 GLU A O 1
ATOM 950 N N . LEU A 1 121 ? -9.022 -4.810 29.898 1.00 94.75 121 LEU A N 1
ATOM 951 C CA . LEU A 1 121 ? -9.784 -5.988 30.306 1.00 94.75 121 LEU A CA 1
ATOM 952 C C . LEU A 1 121 ? -9.554 -6.340 31.780 1.00 94.75 121 LEU A C 1
ATOM 954 O O . LEU A 1 121 ? -10.506 -6.678 32.476 1.00 94.75 121 LEU A O 1
ATOM 958 N N . GLN A 1 122 ? -8.320 -6.221 32.279 1.00 94.25 122 GLN A N 1
ATOM 959 C CA . GLN A 1 122 ? -8.025 -6.447 33.701 1.00 94.25 122 GLN A CA 1
ATOM 960 C C . GLN A 1 122 ? -8.703 -5.423 34.620 1.00 94.25 122 GLN A C 1
ATOM 962 O O . GLN A 1 122 ? -9.046 -5.745 35.756 1.00 94.25 122 GLN A O 1
ATOM 967 N N . LYS A 1 123 ? -8.893 -4.189 34.143 1.00 93.62 123 LYS A N 1
ATOM 968 C CA . LYS A 1 123 ? -9.562 -3.116 34.896 1.00 93.62 123 LYS A CA 1
ATOM 969 C C . LYS A 1 123 ? -11.088 -3.218 34.829 1.00 93.62 123 LYS A C 1
ATOM 971 O O . LYS A 1 123 ? -11.767 -2.638 35.673 1.00 93.62 123 LYS A O 1
ATOM 976 N N . TYR A 1 124 ? -11.630 -3.917 33.835 1.00 94.00 124 TYR A N 1
ATOM 977 C CA . TYR A 1 124 ? -13.065 -4.009 33.606 1.00 94.00 124 TYR A CA 1
ATOM 978 C C . TYR A 1 124 ? -13.732 -4.970 34.599 1.00 94.00 124 TYR A C 1
ATOM 980 O O . TYR A 1 124 ? -13.637 -6.190 34.473 1.00 94.00 124 TYR A O 1
ATOM 988 N N . ASN A 1 125 ? -14.440 -4.409 35.584 1.00 92.94 125 ASN A N 1
ATOM 989 C CA . ASN A 1 125 ? -15.250 -5.165 36.536 1.00 92.94 125 ASN A CA 1
ATOM 990 C C . ASN A 1 125 ? -16.665 -4.561 36.651 1.00 92.94 125 ASN A C 1
ATOM 992 O O . ASN A 1 125 ? -16.873 -3.658 37.464 1.00 92.94 125 ASN A O 1
ATOM 996 N N . PRO A 1 126 ? -17.643 -5.058 35.870 1.00 91.06 126 PRO A N 1
ATOM 997 C CA . PRO A 1 126 ? -19.000 -4.511 35.860 1.00 91.06 126 PRO A CA 1
ATOM 998 C C . PRO A 1 126 ? -19.756 -4.742 37.178 1.00 91.06 126 PRO A C 1
ATOM 1000 O O . PRO A 1 126 ? -20.662 -3.984 37.500 1.00 91.06 126 PRO A O 1
ATOM 1003 N N . SER A 1 127 ? -19.378 -5.742 37.979 1.00 89.31 127 SER A N 1
ATOM 1004 C CA . SER A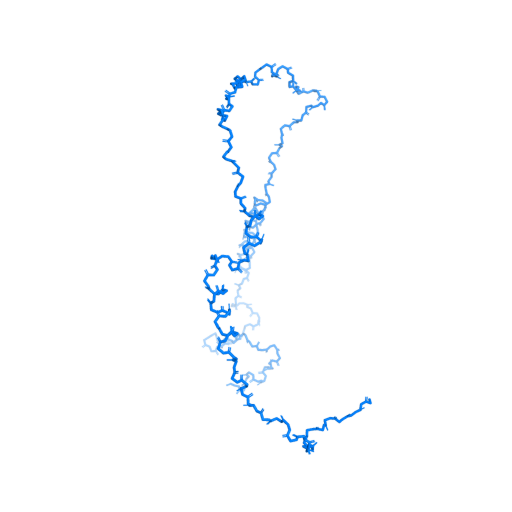 1 127 ? -20.040 -6.013 39.264 1.00 89.31 127 SER A CA 1
ATOM 1005 C C . SER A 1 127 ? -19.771 -4.937 40.319 1.00 89.31 127 SER A C 1
ATOM 1007 O O . SER A 1 127 ? -20.558 -4.790 41.249 1.00 89.31 127 SER A O 1
ATOM 1009 N N . ASN A 1 128 ? -18.666 -4.197 40.182 1.00 89.62 128 ASN A N 1
ATOM 1010 C CA . ASN A 1 128 ? -18.256 -3.144 41.114 1.00 89.62 128 ASN A CA 1
ATOM 1011 C C . ASN A 1 128 ? -18.420 -1.731 40.517 1.00 89.62 128 ASN A C 1
ATOM 1013 O O . ASN A 1 128 ? -17.920 -0.766 41.096 1.00 89.62 128 ASN A O 1
ATOM 1017 N N . ASP A 1 129 ? -19.066 -1.596 39.355 1.00 91.75 129 ASP A N 1
ATOM 1018 C CA . ASP A 1 129 ? -19.246 -0.306 38.684 1.00 91.75 129 ASP A CA 1
ATOM 1019 C C . ASP A 1 129 ? -20.384 0.498 39.347 1.00 91.75 129 ASP A C 1
ATOM 1021 O O . ASP A 1 129 ? -21.516 0.013 39.393 1.00 91.75 129 ASP A O 1
ATOM 1025 N N . PRO A 1 130 ? -20.137 1.734 39.829 1.00 93.12 130 PRO A N 1
ATOM 1026 C CA . PRO A 1 130 ? -21.170 2.567 40.450 1.00 93.12 130 PRO A CA 1
ATOM 1027 C C . PRO A 1 130 ? -22.301 2.977 39.493 1.00 93.12 130 PRO A C 1
ATOM 1029 O O . PRO A 1 130 ? -23.363 3.389 39.959 1.00 93.12 130 PRO A O 1
ATOM 1032 N N . ASN A 1 131 ? -22.097 2.892 38.174 1.00 91.38 131 ASN A N 1
ATOM 1033 C CA . ASN A 1 131 ? -23.120 3.236 37.183 1.00 91.38 131 ASN A CA 1
ATOM 1034 C C . ASN A 1 131 ? -24.110 2.092 36.922 1.00 91.38 131 ASN A C 1
ATOM 1036 O O . ASN A 1 131 ? -25.163 2.318 36.323 1.00 91.38 131 ASN A O 1
ATOM 1040 N N . ILE A 1 132 ? -23.780 0.866 37.337 1.00 90.25 132 ILE A N 1
ATOM 1041 C CA . ILE A 1 132 ? -24.621 -0.312 37.126 1.00 90.25 132 ILE A CA 1
ATOM 1042 C C . ILE A 1 132 ? -25.504 -0.501 38.362 1.00 90.25 132 ILE A C 1
ATOM 1044 O O . ILE A 1 132 ? -25.025 -0.602 39.487 1.00 90.25 132 ILE A O 1
ATOM 1048 N N . SER A 1 133 ? -26.820 -0.542 38.153 1.00 86.50 133 SER A N 1
ATOM 1049 C CA . SER A 1 133 ? -27.814 -0.737 39.211 1.00 86.50 133 SER A CA 1
ATOM 1050 C C . SER A 1 133 ? -28.948 -1.639 38.724 1.00 86.50 133 SER A C 1
ATOM 1052 O O . SER A 1 133 ? -29.308 -1.614 37.546 1.00 86.50 133 SER A O 1
ATOM 1054 N N . GLY A 1 134 ? -29.526 -2.425 39.635 1.00 89.50 134 GLY A N 1
ATOM 1055 C CA . GLY A 1 134 ? -30.647 -3.326 39.355 1.00 89.50 134 GLY A CA 1
ATOM 1056 C C . GLY A 1 134 ? -30.249 -4.766 39.005 1.00 89.50 134 GLY A C 1
ATOM 1057 O O . GLY A 1 134 ? -29.118 -5.195 39.213 1.00 89.50 134 GLY A O 1
ATOM 1058 N N . ASP A 1 135 ? -31.230 -5.532 38.521 1.00 92.75 135 ASP A N 1
ATOM 1059 C CA . ASP A 1 135 ? -31.093 -6.950 38.166 1.00 92.75 135 ASP A CA 1
ATOM 1060 C C . ASP A 1 135 ? -30.645 -7.098 36.698 1.00 92.75 135 ASP A C 1
ATOM 1062 O O . ASP A 1 135 ? -31.388 -6.670 35.808 1.00 92.75 135 ASP A O 1
ATOM 1066 N N . PRO A 1 136 ? -29.486 -7.724 36.410 1.00 92.69 136 PRO A N 1
ATOM 1067 C CA . PRO A 1 136 ? -28.984 -7.879 35.045 1.00 92.69 136 PRO A CA 1
ATOM 1068 C C . PRO A 1 136 ? -29.904 -8.713 34.141 1.00 92.69 136 PRO A C 1
ATOM 1070 O O . PRO A 1 136 ? -29.854 -8.563 32.924 1.00 92.69 136 PRO A O 1
ATOM 1073 N N . TYR A 1 137 ? -30.770 -9.567 34.698 1.00 93.62 137 TYR A N 1
ATOM 1074 C CA . TYR A 1 137 ? -31.726 -10.354 33.908 1.00 93.62 137 TYR A CA 1
ATOM 1075 C C . TYR A 1 137 ? -32.977 -9.563 33.505 1.00 93.62 137 TYR A C 1
ATOM 1077 O O . TYR A 1 137 ? -33.808 -10.062 32.745 1.00 93.62 137 TYR A O 1
ATOM 1085 N N . LYS A 1 138 ? -33.126 -8.335 34.015 1.00 94.69 138 LYS A N 1
ATOM 1086 C CA . LYS A 1 138 ? -34.271 -7.449 33.759 1.00 94.69 138 LYS A CA 1
ATOM 1087 C C . LYS A 1 138 ? -33.855 -6.112 33.146 1.00 94.69 138 LYS A C 1
ATOM 1089 O O . LYS A 1 138 ? -34.670 -5.194 33.081 1.00 94.69 138 LYS A O 1
ATOM 1094 N N . THR A 1 139 ? -32.609 -5.989 32.695 1.00 92.56 139 THR A N 1
ATOM 1095 C CA . THR A 1 139 ? -32.092 -4.799 32.018 1.00 92.56 139 THR A CA 1
ATOM 1096 C C . THR A 1 139 ? -31.913 -5.070 30.525 1.00 92.56 139 THR A C 1
ATOM 1098 O O . THR A 1 139 ? -31.400 -6.108 30.112 1.00 92.56 139 THR A O 1
ATOM 1101 N N . LEU A 1 140 ? -32.363 -4.133 29.686 1.00 92.75 140 LEU A N 1
ATOM 1102 C CA . LEU A 1 140 ? -32.187 -4.192 28.234 1.00 92.75 140 LEU A CA 1
ATOM 1103 C C . LEU A 1 140 ? -31.031 -3.283 27.816 1.00 92.75 140 LEU A C 1
ATOM 1105 O O . LEU A 1 140 ? -30.944 -2.135 28.251 1.00 92.75 140 LEU A O 1
ATOM 1109 N N . PHE A 1 141 ? -30.168 -3.777 26.928 1.00 94.00 141 PHE A N 1
ATOM 1110 C CA . PHE A 1 141 ? -29.133 -2.970 26.291 1.00 94.00 141 PHE A CA 1
ATOM 1111 C C . PHE A 1 141 ? -29.650 -2.414 24.962 1.00 94.00 141 PHE A C 1
ATOM 1113 O O . PHE A 1 141 ? -29.888 -3.165 24.015 1.00 94.00 141 PHE A O 1
ATOM 1120 N N . VAL A 1 142 ? -29.806 -1.091 24.884 1.00 93.50 142 VAL A N 1
ATOM 1121 C CA . VAL A 1 142 ? -30.255 -0.388 23.675 1.00 93.50 142 VAL A CA 1
ATOM 1122 C C . VAL A 1 142 ? -29.094 0.439 23.125 1.00 93.50 142 VAL A C 1
ATOM 1124 O O . VAL A 1 142 ? -28.594 1.343 23.789 1.00 93.50 142 VAL A O 1
ATOM 1127 N N . ALA A 1 143 ? -28.651 0.127 21.906 1.00 95.88 143 ALA A N 1
ATOM 1128 C CA . ALA A 1 143 ? -27.524 0.786 21.245 1.00 95.88 143 ALA A CA 1
ATOM 1129 C C . ALA A 1 143 ? -27.943 1.482 19.945 1.00 95.88 143 ALA A C 1
ATOM 1131 O O . ALA A 1 143 ? -29.039 1.265 19.436 1.00 95.88 143 ALA A O 1
ATOM 1132 N N . LYS A 1 144 ? -27.033 2.293 19.381 1.00 95.69 144 LYS A N 1
ATOM 1133 C CA . LYS A 1 144 ? -27.234 3.042 18.123 1.00 95.69 144 LYS A CA 1
ATOM 1134 C C . LYS A 1 144 ? -28.455 3.977 18.136 1.00 95.69 144 LYS A C 1
ATOM 1136 O O . LYS A 1 144 ? -29.081 4.197 17.102 1.00 95.69 144 LYS A O 1
ATOM 1141 N N . LEU A 1 145 ? -28.784 4.543 19.294 1.00 94.81 145 LEU A N 1
ATOM 1142 C CA . LEU A 1 145 ? -29.801 5.585 19.401 1.00 94.81 145 LEU A CA 1
ATOM 1143 C C . LEU A 1 145 ? -29.326 6.867 18.710 1.00 94.81 145 LEU A C 1
ATOM 1145 O O . LEU A 1 145 ? -28.134 7.178 18.714 1.00 94.81 145 LEU A O 1
ATOM 1149 N N . ASN A 1 146 ? -30.263 7.626 18.139 1.00 96.06 146 ASN A N 1
ATOM 1150 C CA . ASN A 1 146 ? -29.954 8.976 17.680 1.00 96.06 146 ASN A CA 1
ATOM 1151 C C . ASN A 1 146 ? -29.529 9.824 18.893 1.00 96.06 146 ASN A C 1
ATOM 1153 O O . ASN A 1 146 ? -30.229 9.811 19.908 1.00 96.06 146 ASN A O 1
ATOM 1157 N N . TYR A 1 147 ? -28.425 10.567 18.774 1.00 96.12 147 TYR A N 1
ATOM 1158 C CA . TYR A 1 147 ? -27.852 11.393 19.842 1.00 96.12 147 TYR A CA 1
ATOM 1159 C C . TYR A 1 147 ? -28.824 12.448 20.395 1.00 96.12 147 TYR A C 1
ATOM 1161 O O . TYR A 1 147 ? -28.689 12.856 21.542 1.00 96.12 147 TYR A O 1
ATOM 1169 N N . GLU A 1 148 ? -29.823 12.863 19.610 1.00 96.19 148 GLU A N 1
ATOM 1170 C CA . GLU A 1 148 ? -30.860 13.825 20.025 1.00 96.19 148 GLU A CA 1
ATOM 1171 C C . GLU A 1 148 ? -32.034 13.184 20.793 1.00 96.19 148 GLU A C 1
ATOM 1173 O O . GLU A 1 148 ? -32.956 13.872 21.238 1.00 96.19 148 GLU A O 1
ATOM 1178 N N . THR A 1 149 ? -32.058 11.857 20.924 1.00 94.69 149 THR A N 1
ATOM 1179 C CA . THR A 1 149 ? -33.157 11.153 21.597 1.00 94.69 149 THR A CA 1
ATOM 1180 C C . THR A 1 149 ? -33.071 11.369 23.104 1.00 94.69 149 THR A C 1
ATOM 1182 O O . THR A 1 149 ? -32.047 11.094 23.721 1.00 94.69 149 THR A O 1
ATOM 1185 N N . THR A 1 150 ? -34.163 11.827 23.718 1.00 96.06 150 THR A N 1
ATOM 1186 C CA . THR A 1 150 ? -34.232 12.035 25.168 1.00 96.06 150 THR A CA 1
ATOM 1187 C C . THR A 1 150 ? -34.636 10.761 25.903 1.00 96.06 150 THR A C 1
ATOM 1189 O O . THR A 1 150 ? -35.389 9.934 25.386 1.00 96.06 150 THR A O 1
ATOM 1192 N N . GLU A 1 151 ? -34.206 10.638 27.158 1.00 93.75 151 GLU A N 1
ATOM 1193 C CA . GLU A 1 151 ? -34.550 9.506 28.028 1.00 93.75 151 GLU A CA 1
ATOM 1194 C C . GLU A 1 151 ? -36.072 9.308 28.158 1.00 93.75 151 GLU A C 1
ATOM 1196 O O . GLU A 1 151 ? -36.564 8.183 28.153 1.00 93.75 151 GLU A O 1
ATOM 1201 N N . HIS A 1 152 ? -36.840 10.402 28.199 1.00 95.25 152 HIS A N 1
ATOM 1202 C CA . HIS A 1 152 ? -38.302 10.348 28.267 1.00 95.25 152 HIS A CA 1
ATOM 1203 C C . HIS A 1 152 ? -38.932 9.650 27.054 1.00 95.25 152 HIS A C 1
ATOM 1205 O O . HIS A 1 152 ? -39.904 8.915 27.214 1.00 95.25 152 HIS A O 1
ATOM 1211 N N . ARG A 1 153 ? -38.384 9.856 25.847 1.00 93.94 153 ARG A N 1
ATOM 1212 C CA . ARG A 1 153 ? -38.885 9.184 24.639 1.00 93.94 153 ARG A CA 1
ATOM 1213 C C . ARG A 1 153 ? -38.661 7.677 24.717 1.00 93.94 153 ARG A C 1
ATOM 1215 O O . ARG A 1 153 ? -39.575 6.935 24.395 1.00 93.94 153 ARG A O 1
ATOM 1222 N N . ILE A 1 154 ? -37.491 7.258 25.199 1.00 94.00 154 ILE A N 1
ATOM 1223 C CA . ILE A 1 154 ? -37.113 5.842 25.326 1.00 94.00 154 ILE A CA 1
ATOM 1224 C C . ILE A 1 154 ? -37.956 5.141 26.394 1.00 94.00 154 ILE A C 1
ATOM 1226 O O . ILE A 1 154 ? -38.367 4.013 26.193 1.00 94.00 154 ILE A O 1
ATOM 1230 N N . LYS A 1 155 ? -38.258 5.809 27.514 1.00 91.62 155 LYS A N 1
ATOM 1231 C CA . LYS A 1 155 ? -39.091 5.234 28.587 1.00 91.62 155 LYS A CA 1
ATOM 1232 C C . LYS A 1 155 ? -40.561 5.030 28.205 1.00 91.62 155 LYS A C 1
ATOM 1234 O O . LYS A 1 155 ? -41.281 4.370 28.948 1.00 91.62 155 LYS A O 1
ATOM 1239 N N . ARG A 1 156 ? -41.028 5.678 27.133 1.00 93.00 156 ARG A N 1
ATOM 1240 C CA . ARG A 1 156 ? -42.423 5.613 26.676 1.00 93.00 156 ARG A CA 1
ATOM 1241 C C . ARG A 1 156 ? -42.650 4.531 25.620 1.00 93.00 156 ARG A C 1
ATOM 1243 O O . ARG A 1 156 ? -43.775 4.052 25.518 1.00 93.00 156 ARG A O 1
ATOM 1250 N N . GLU A 1 157 ? -41.639 4.251 24.804 1.00 83.56 157 GLU A N 1
ATOM 1251 C CA . GLU A 1 157 ? -41.675 3.178 23.800 1.00 83.56 157 GLU A CA 1
ATOM 1252 C C . GLU A 1 157 ? -41.531 1.803 24.460 1.00 83.56 157 GLU A C 1
ATOM 1254 O O . GLU A 1 157 ? -42.243 0.882 24.003 1.00 83.56 157 GLU A O 1
#

Secondary structure (DSSP, 8-state):
-------------TT---------HHHHHHHHHHTTS-TT---HHHHGGGPPPPPPPP-PPPP-PPPPPPPPSGGGGGGSPPTTSTT--PPPP-PPPHHHHHHHHHHHHHHHHHHHHHHHHHH--GGG-TT--S-GGG-----S--TT--HHHHHH-

pLDDT: mean 82.71, std 16.31, range [40.38, 97.94]

Radius of gyration: 49.35 Å; chains: 1; bounding box: 92×54×116 Å

Organism: NCBI:txid337451

Sequence (157 aa):
MGDYNDAMMRNKDPAVQSRTKARNRASILRLKLIGQSHPTSLTSNLLKHLEPRPPLEYKPPPEKRKCPPYTGLAQFVSNFAETGDPEYAPPVQKAETKAQKRARIHKIRLENGAIKAAEELQKYNPSNDPNISGDPYKTLFVAKLNYETTEHRIKRE